Protein AF-A0A5Z3L6J4-F1 (afdb_monomer_lite)

Organism: Salmonella enterica (NCBI:txid28901)

Secondary structure (DSSP, 8-state):
-HHHHHHHHHHHHHHS-TTTHHHHHHHHHTT---SS--B-TTS-B-------SS-TT----HHHHHHHHHHHTSSS---TTS--HHHHHHHHHHHHHT-TTHHHHHHHHHTSTTGGGS----

Radius of gyration: 16.31 Å; chains: 1; bounding box: 40×29×44 Å

Structure (mmCIF, N/CA/C/O backbone):
data_AF-A0A5Z3L6J4-F1
#
_entry.id   AF-A0A5Z3L6J4-F1
#
loop_
_atom_site.group_PDB
_atom_site.id
_atom_site.type_symbol
_atom_site.label_atom_id
_atom_site.label_alt_id
_atom_site.label_comp_id
_atom_site.label_asym_id
_atom_site.label_entity_id
_atom_site.label_seq_id
_atom_site.pdbx_PDB_ins_code
_atom_site.Cartn_x
_atom_site.Cartn_y
_atom_site.Cartn_z
_atom_site.occupancy
_atom_site.B_iso_or_equiv
_atom_site.auth_seq_id
_atom_site.auth_comp_id
_atom_site.auth_asym_id
_atom_site.auth_atom_id
_atom_site.pdbx_PDB_model_num
ATOM 1 N N . PRO A 1 1 ? -2.079 12.567 25.030 1.00 71.00 1 PRO A N 1
ATOM 2 C CA . PRO A 1 1 ? -1.916 11.506 23.999 1.00 71.00 1 PRO A CA 1
ATOM 3 C C . PRO A 1 1 ? -3.257 10.939 23.496 1.00 71.00 1 PRO A C 1
ATOM 5 O O . PRO A 1 1 ? -3.470 10.880 22.289 1.00 71.00 1 PRO A O 1
ATOM 8 N N . GLU A 1 2 ? -4.185 10.590 24.396 1.00 87.19 2 GLU A N 1
ATOM 9 C CA . GLU A 1 2 ? -5.476 9.987 24.012 1.00 87.19 2 GLU A CA 1
ATOM 10 C C . GLU A 1 2 ? -6.428 10.947 23.291 1.00 87.19 2 GLU A C 1
ATOM 12 O O . GLU A 1 2 ? -6.965 10.585 22.251 1.00 87.19 2 GLU A O 1
ATOM 17 N N . LEU A 1 3 ? -6.582 12.193 23.760 1.00 93.12 3 LEU A N 1
ATOM 18 C CA . LEU A 1 3 ? -7.495 13.157 23.126 1.00 93.12 3 LEU A CA 1
ATOM 19 C C . LEU A 1 3 ? -7.152 13.413 21.649 1.00 93.12 3 LEU A C 1
ATOM 21 O O . LEU A 1 3 ? -8.041 13.435 20.805 1.00 93.12 3 LEU A O 1
ATOM 25 N N . ALA A 1 4 ? -5.864 13.553 21.323 1.00 94.00 4 ALA A N 1
ATOM 26 C CA . ALA A 1 4 ? -5.414 13.721 19.941 1.00 94.00 4 ALA A CA 1
ATOM 27 C C . ALA A 1 4 ? -5.779 12.505 19.071 1.00 94.00 4 ALA A C 1
ATOM 29 O O . ALA A 1 4 ? -6.226 12.671 17.940 1.00 94.00 4 ALA A O 1
ATOM 30 N N . THR A 1 5 ? -5.661 11.298 19.630 1.00 93.25 5 THR A N 1
ATOM 31 C CA . THR A 1 5 ? -6.016 10.043 18.952 1.00 93.25 5 THR A CA 1
ATOM 32 C C . THR A 1 5 ? -7.523 9.950 18.711 1.00 93.25 5 THR A C 1
ATOM 34 O O . THR A 1 5 ? -7.948 9.589 17.619 1.00 93.25 5 THR A O 1
ATOM 37 N N . VAL A 1 6 ? -8.344 10.330 19.696 1.00 94.81 6 VAL A N 1
ATOM 38 C CA . VAL A 1 6 ? -9.810 10.368 19.557 1.00 94.81 6 VAL A CA 1
ATOM 39 C C . VAL A 1 6 ? -10.233 11.398 18.510 1.00 94.81 6 VAL A C 1
ATOM 41 O O . VAL A 1 6 ? -11.078 11.109 17.668 1.00 94.81 6 VAL A O 1
ATOM 44 N N . ILE A 1 7 ? -9.618 12.584 18.511 1.00 96.00 7 ILE A N 1
ATOM 45 C CA . ILE A 1 7 ? -9.876 13.614 17.497 1.00 96.00 7 ILE A CA 1
ATOM 46 C C . ILE A 1 7 ? -9.505 13.100 16.103 1.00 96.00 7 ILE A C 1
ATOM 48 O O . ILE A 1 7 ? -10.267 13.306 15.161 1.00 96.00 7 ILE A O 1
ATOM 52 N N . GLN A 1 8 ? -8.358 12.429 15.965 1.00 95.69 8 GLN A N 1
ATOM 53 C CA . GLN A 1 8 ? -7.937 11.839 14.697 1.00 95.69 8 GLN A CA 1
ATOM 54 C C . GLN A 1 8 ? -8.941 10.784 14.221 1.00 95.69 8 GLN A C 1
ATOM 56 O O . GLN A 1 8 ? -9.388 10.860 13.082 1.00 95.69 8 GLN A O 1
ATOM 61 N N . PHE A 1 9 ? -9.362 9.871 15.102 1.00 96.00 9 PHE A N 1
ATOM 62 C CA . PHE A 1 9 ? -10.372 8.864 14.781 1.00 96.00 9 PHE A CA 1
ATOM 63 C C . PHE A 1 9 ? -11.666 9.496 14.267 1.00 96.00 9 PHE A C 1
ATOM 65 O O . PHE A 1 9 ? -12.169 9.102 13.220 1.00 96.00 9 PHE A O 1
ATOM 72 N N . LEU A 1 10 ? -12.200 10.487 14.990 1.00 97.06 10 LEU A N 1
ATOM 73 C CA . LEU A 1 10 ? -13.460 11.130 14.625 1.00 97.06 10 LEU A CA 1
ATOM 74 C C . LEU A 1 10 ? -13.361 11.818 13.263 1.00 97.06 10 LEU A C 1
ATOM 76 O O . LEU A 1 10 ? -14.256 11.638 12.442 1.00 97.06 10 LEU A O 1
ATOM 80 N N . LYS A 1 11 ? -12.271 12.552 12.998 1.00 96.88 11 LYS A N 1
ATOM 81 C CA . LYS A 1 11 ? -12.029 13.177 11.687 1.00 96.88 11 LYS A CA 1
ATOM 82 C C . LYS A 1 11 ? -12.051 12.138 10.570 1.00 96.88 11 LYS A C 1
ATOM 84 O O . LYS A 1 11 ? -12.864 12.246 9.657 1.00 96.88 11 LYS A O 1
ATOM 89 N N . THR A 1 12 ? -11.247 11.085 10.710 1.00 96.00 12 THR A N 1
ATOM 90 C CA . THR A 1 12 ? -11.178 10.007 9.721 1.00 96.00 12 THR A CA 1
ATOM 91 C C . THR A 1 12 ? -12.529 9.311 9.541 1.00 96.00 12 THR A C 1
ATOM 93 O O . THR A 1 12 ? -12.943 9.048 8.417 1.00 96.00 12 THR A O 1
ATOM 96 N N . TRP A 1 13 ? -13.267 9.050 10.621 1.00 96.88 13 TRP A N 1
ATOM 97 C CA . TRP A 1 13 ? -14.577 8.396 10.564 1.00 96.88 13 TRP A CA 1
ATOM 98 C C . TRP A 1 13 ? -15.639 9.237 9.848 1.00 96.88 13 TRP A C 1
ATOM 100 O O . TRP A 1 13 ? -16.445 8.688 9.092 1.00 96.88 13 TRP A O 1
ATOM 110 N N . PHE A 1 14 ? -15.639 10.559 10.054 1.00 96.25 14 PHE A N 1
ATOM 111 C CA . PHE A 1 14 ? -16.544 11.467 9.346 1.00 96.25 14 PHE A CA 1
ATOM 112 C C . PHE A 1 14 ? -16.231 11.540 7.849 1.00 96.25 14 PHE A C 1
ATOM 114 O O . PHE A 1 14 ? -17.169 11.553 7.051 1.00 96.25 14 PHE A O 1
ATOM 121 N N . GLU A 1 15 ? -14.947 11.546 7.486 1.00 95.88 15 GLU A N 1
ATOM 122 C CA . GLU A 1 15 ? -14.461 11.562 6.098 1.00 95.88 15 GLU A CA 1
ATOM 123 C C . GLU A 1 15 ? -14.643 10.210 5.386 1.00 95.88 15 GLU A C 1
ATOM 125 O O . GLU A 1 15 ? -14.738 10.159 4.162 1.00 95.88 15 GLU A O 1
ATOM 130 N N . THR A 1 16 ? -14.734 9.113 6.141 1.00 94.81 16 THR A N 1
ATOM 131 C CA . THR A 1 16 ? -14.910 7.762 5.598 1.00 94.81 16 THR A CA 1
ATOM 132 C C . THR A 1 16 ? -16.339 7.542 5.102 1.00 94.81 16 THR A C 1
ATOM 134 O O . THR A 1 16 ? -17.320 7.823 5.808 1.00 94.81 16 THR A O 1
ATOM 137 N N . GLU A 1 17 ? -16.458 6.960 3.905 1.00 93.38 17 GLU A N 1
ATOM 138 C CA . GLU A 1 17 ? -17.737 6.556 3.325 1.00 93.38 17 GLU A CA 1
ATOM 139 C C . GLU A 1 17 ? -18.528 5.657 4.280 1.00 93.38 17 GLU A C 1
ATOM 141 O O . GLU A 1 17 ? -17.975 4.800 4.972 1.00 93.38 17 GLU A O 1
ATOM 146 N N . HIS A 1 18 ? -19.854 5.813 4.302 1.00 93.81 18 HIS A N 1
ATOM 147 C CA . HIS A 1 18 ? -20.715 5.081 5.235 1.00 93.81 18 HIS A CA 1
ATOM 148 C C . HIS A 1 18 ? -20.484 3.560 5.196 1.00 93.81 18 HIS A C 1
ATOM 150 O O . HIS A 1 18 ? -20.464 2.913 6.243 1.00 93.81 18 HIS A O 1
ATOM 156 N N . ILE A 1 19 ? -20.269 3.004 4.000 1.00 92.69 19 ILE A N 1
ATOM 157 C CA . ILE A 1 19 ? -20.029 1.574 3.785 1.00 92.69 19 ILE A CA 1
ATOM 158 C C . ILE A 1 19 ? -18.716 1.076 4.419 1.00 92.69 19 ILE A C 1
ATOM 160 O O . ILE A 1 19 ? -18.619 -0.096 4.777 1.00 92.69 19 ILE A O 1
ATOM 164 N N . ASP A 1 20 ? -17.737 1.961 4.622 1.00 94.44 20 ASP A N 1
ATOM 165 C CA . ASP A 1 20 ? -16.404 1.639 5.142 1.00 94.44 20 ASP A CA 1
ATOM 166 C C . ASP A 1 20 ? -16.221 1.941 6.625 1.00 94.44 20 ASP A C 1
ATOM 168 O O . ASP A 1 20 ? -15.300 1.419 7.254 1.00 94.44 20 ASP A O 1
ATOM 172 N N . ARG A 1 21 ? -17.121 2.716 7.235 1.00 95.62 21 ARG A N 1
ATOM 173 C CA . ARG A 1 21 ? -17.028 3.078 8.658 1.00 95.62 21 ARG A CA 1
ATOM 174 C C . ARG A 1 21 ? -16.898 1.864 9.575 1.00 95.62 21 ARG A C 1
ATOM 176 O O . ARG A 1 21 ? -16.130 1.898 10.532 1.00 95.62 21 ARG A O 1
ATOM 183 N N . GLY A 1 22 ? -17.616 0.780 9.276 1.00 95.38 22 GLY A N 1
ATOM 184 C CA . GLY A 1 22 ? -17.522 -0.465 10.040 1.00 95.38 22 GLY A CA 1
ATOM 185 C C . GLY A 1 22 ? -16.150 -1.140 9.933 1.00 95.38 22 GLY A C 1
ATOM 186 O O . GLY A 1 22 ? -15.671 -1.704 10.916 1.00 95.38 22 GLY A O 1
ATOM 187 N N . LEU A 1 23 ? -15.500 -1.065 8.769 1.00 93.69 23 LEU A N 1
ATOM 188 C CA . LEU A 1 23 ? -14.142 -1.578 8.567 1.00 93.69 23 LEU A CA 1
ATOM 189 C C . LEU A 1 23 ? -13.112 -0.683 9.264 1.00 93.69 23 LEU A C 1
ATOM 191 O O . LEU A 1 23 ? -12.263 -1.198 9.986 1.00 93.69 23 LEU A O 1
ATOM 195 N N . LEU A 1 24 ? -13.254 0.642 9.153 1.00 94.81 24 LEU A N 1
ATOM 196 C CA . LEU A 1 24 ? -12.388 1.606 9.837 1.00 94.81 24 LEU A CA 1
ATOM 197 C C . LEU A 1 24 ? -12.372 1.374 11.352 1.00 94.81 24 LEU A C 1
ATOM 199 O O . LEU A 1 24 ? -11.306 1.299 11.960 1.00 94.81 24 LEU A O 1
ATOM 203 N N . VAL A 1 25 ? -13.553 1.217 11.962 1.00 95.69 25 VAL A N 1
ATOM 204 C CA . VAL A 1 25 ? -13.684 0.941 13.401 1.00 95.69 25 VAL A CA 1
ATOM 205 C C . VAL A 1 25 ? -12.952 -0.346 13.783 1.00 95.69 25 VAL A C 1
ATOM 207 O O . VAL A 1 25 ? -12.257 -0.367 14.797 1.00 95.69 25 VAL A O 1
ATOM 210 N N . LYS A 1 26 ? -13.073 -1.412 12.978 1.00 93.38 26 LYS A N 1
ATOM 211 C CA . LYS A 1 26 ? -12.386 -2.688 13.236 1.00 93.38 26 LYS A CA 1
ATOM 212 C C . LYS A 1 26 ? -10.866 -2.538 13.184 1.00 93.38 26 LYS A C 1
ATOM 214 O O . LYS A 1 26 ? -10.190 -3.072 14.058 1.00 93.38 26 LYS A O 1
ATOM 219 N N . GLU A 1 27 ? -10.335 -1.803 12.212 1.00 90.75 27 GLU A N 1
ATOM 220 C CA . GLU A 1 27 ? -8.893 -1.553 12.105 1.00 90.75 27 GLU A CA 1
ATOM 221 C C . GLU A 1 27 ? -8.373 -0.728 13.286 1.00 90.75 27 GLU A C 1
ATOM 223 O O . GLU A 1 27 ? -7.425 -1.128 13.968 1.00 90.75 27 GLU A O 1
ATOM 228 N N . TRP A 1 28 ? -9.064 0.356 13.636 1.00 92.81 28 TRP A N 1
ATOM 229 C CA . TRP A 1 28 ? -8.700 1.169 14.794 1.00 92.81 28 TRP A CA 1
ATOM 230 C C . TRP A 1 28 ? -8.800 0.393 16.115 1.00 92.81 28 TRP A C 1
ATOM 232 O O . TRP A 1 28 ? -7.946 0.568 16.989 1.00 92.81 28 TRP A O 1
ATOM 242 N N . ALA A 1 29 ? -9.767 -0.516 16.260 1.00 92.69 29 ALA A N 1
ATOM 243 C CA . ALA A 1 29 ? -9.870 -1.392 17.427 1.00 92.69 29 ALA A CA 1
ATOM 244 C C . ALA A 1 29 ? -8.679 -2.362 17.554 1.00 92.69 29 ALA A C 1
ATOM 246 O O . ALA A 1 29 ? -8.239 -2.634 18.668 1.00 92.69 29 ALA A O 1
ATOM 247 N N . LYS A 1 30 ? -8.104 -2.828 16.434 1.00 89.31 30 LYS A N 1
ATOM 248 C CA . LYS A 1 30 ? -6.872 -3.644 16.416 1.00 89.31 30 LYS A CA 1
ATOM 249 C C . LYS A 1 30 ? -5.596 -2.839 16.700 1.00 89.31 30 LYS A C 1
ATOM 251 O O . LYS A 1 30 ? -4.525 -3.422 16.836 1.00 89.31 30 LYS A O 1
ATOM 256 N N . GLY A 1 31 ? -5.690 -1.511 16.774 1.00 87.88 31 GLY A N 1
ATOM 257 C CA . GLY A 1 31 ? -4.539 -0.616 16.914 1.00 87.88 31 GLY A CA 1
ATOM 258 C C . GLY A 1 31 ? -4.017 -0.055 15.589 1.00 87.88 31 GLY A C 1
ATOM 259 O O . GLY A 1 31 ? -3.139 0.805 15.614 1.00 87.88 31 GLY A O 1
ATOM 260 N N . ASN A 1 32 ? -4.585 -0.462 14.451 1.00 86.25 32 ASN A N 1
ATOM 261 C CA . ASN A 1 32 ? -4.199 0.034 13.134 1.00 86.25 32 ASN A CA 1
ATOM 262 C C . ASN A 1 32 ? -4.809 1.427 12.924 1.00 86.25 32 ASN A C 1
ATOM 264 O O . ASN A 1 32 ? -6.018 1.585 12.763 1.00 86.25 32 ASN A O 1
ATOM 268 N N . ARG A 1 33 ? -3.975 2.468 12.970 1.00 89.69 33 ARG A N 1
ATOM 269 C CA . ARG A 1 33 ? -4.386 3.880 12.847 1.00 89.69 33 ARG A CA 1
ATOM 270 C C . ARG A 1 33 ? -4.489 4.310 11.379 1.00 89.69 33 ARG A C 1
ATOM 272 O O . ARG A 1 33 ? -3.916 5.322 10.988 1.00 89.69 33 ARG A O 1
ATOM 279 N N . VAL A 1 34 ? -5.191 3.514 10.571 1.00 88.50 34 VAL A N 1
ATOM 280 C CA . VAL A 1 34 ? -5.355 3.765 9.131 1.00 88.50 34 VAL A CA 1
ATOM 281 C C . VAL A 1 34 ? -6.147 5.050 8.883 1.00 88.50 34 VAL A C 1
ATOM 283 O O . VAL A 1 34 ? -7.100 5.353 9.608 1.00 88.50 34 VAL A O 1
ATOM 286 N N . SER A 1 35 ? -5.752 5.800 7.856 1.00 89.38 35 SER A N 1
ATOM 287 C CA . SER A 1 35 ? -6.399 7.049 7.434 1.00 89.38 35 SER A CA 1
ATOM 288 C C . SER A 1 35 ? -7.537 6.834 6.434 1.00 89.38 35 SER A C 1
ATOM 290 O O . SER A 1 35 ? -8.374 7.716 6.275 1.00 89.38 35 SER A O 1
ATOM 292 N N . ALA A 1 36 ? -7.584 5.680 5.769 1.00 89.44 36 ALA A N 1
ATOM 293 C CA . ALA A 1 36 ? -8.635 5.304 4.832 1.00 89.44 36 ALA A CA 1
ATOM 294 C C . ALA A 1 36 ? -8.697 3.779 4.675 1.00 89.44 36 ALA A C 1
ATOM 296 O O . ALA A 1 36 ? -7.710 3.079 4.909 1.00 89.44 36 ALA A O 1
ATOM 297 N N . ILE A 1 37 ? -9.852 3.271 4.242 1.00 92.50 37 ILE A N 1
ATOM 298 C CA . ILE A 1 37 ? -9.986 1.887 3.777 1.00 92.50 37 ILE A CA 1
ATOM 299 C C . ILE A 1 37 ? -9.585 1.835 2.306 1.00 92.50 37 ILE A C 1
ATOM 301 O O . ILE A 1 37 ? -10.102 2.593 1.488 1.00 92.50 37 ILE A O 1
ATOM 305 N N . GLN A 1 38 ? -8.652 0.947 1.969 1.00 91.38 38 GLN A N 1
ATOM 306 C CA . GLN A 1 38 ? -8.232 0.759 0.585 1.00 91.38 38 GLN A CA 1
ATOM 307 C C . GLN A 1 38 ? -9.259 -0.115 -0.136 1.00 91.38 38 GLN A C 1
ATOM 309 O O . GLN A 1 38 ? -9.649 -1.172 0.364 1.00 91.38 38 GLN A O 1
ATOM 314 N N . ARG A 1 39 ? -9.682 0.305 -1.329 1.00 93.06 39 ARG A N 1
ATOM 315 C CA . ARG A 1 39 ? -10.575 -0.471 -2.194 1.00 93.06 39 ARG A CA 1
ATOM 316 C C . ARG A 1 39 ? -9.929 -0.746 -3.544 1.00 93.06 39 ARG A C 1
ATOM 318 O O . ARG A 1 39 ? -9.112 0.036 -4.024 1.00 93.06 39 ARG A O 1
ATOM 325 N N . THR A 1 40 ? -10.301 -1.868 -4.147 1.00 93.44 40 THR A N 1
ATOM 326 C CA . THR A 1 40 ? -9.986 -2.178 -5.544 1.00 93.44 40 THR A CA 1
ATOM 327 C C . THR A 1 40 ? -10.790 -1.265 -6.478 1.00 93.44 40 THR A C 1
ATOM 329 O O . THR A 1 40 ? -11.760 -0.632 -6.059 1.00 93.44 40 THR A O 1
ATOM 332 N N . GLU A 1 41 ? -10.453 -1.239 -7.770 1.00 90.44 41 GLU A N 1
ATOM 333 C CA . GLU A 1 41 ? -11.223 -0.478 -8.774 1.00 90.44 41 GLU A CA 1
ATOM 334 C C . GLU A 1 41 ? -12.691 -0.929 -8.875 1.00 90.44 41 GLU A C 1
ATOM 336 O O . GLU A 1 41 ? -13.573 -0.124 -9.158 1.00 90.44 41 GLU A O 1
ATOM 341 N N . SER A 1 42 ? -12.972 -2.206 -8.592 1.00 91.88 42 SER A N 1
ATOM 342 C CA . SER A 1 42 ? -14.3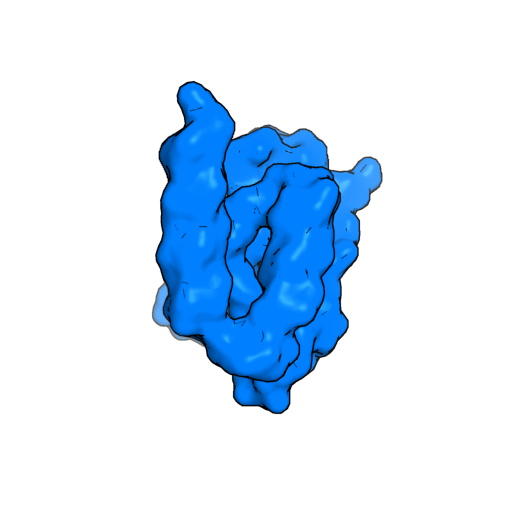34 -2.754 -8.529 1.00 91.88 42 SER A CA 1
ATOM 343 C C . SER A 1 42 ? -15.071 -2.424 -7.227 1.00 91.88 42 SER A C 1
ATOM 345 O O . SER A 1 42 ? -16.220 -2.826 -7.048 1.00 91.88 42 SER A O 1
ATOM 347 N N . GLY A 1 43 ? -14.421 -1.716 -6.301 1.00 91.25 43 GLY A N 1
ATOM 348 C CA . GLY A 1 43 ? -14.972 -1.355 -5.005 1.00 91.25 43 GLY A CA 1
ATOM 349 C C . GLY A 1 43 ? -14.912 -2.472 -3.964 1.00 91.25 43 GLY A C 1
ATOM 350 O O . GLY A 1 43 ? -15.511 -2.317 -2.906 1.00 91.25 43 GLY A O 1
ATOM 351 N N . ALA A 1 44 ? -14.214 -3.586 -4.199 1.00 93.38 44 ALA A N 1
ATOM 352 C CA . ALA A 1 44 ? -13.982 -4.579 -3.149 1.00 93.38 44 ALA A CA 1
ATOM 353 C C . ALA A 1 44 ? -12.984 -4.039 -2.112 1.00 93.38 44 ALA A C 1
ATOM 355 O O . ALA A 1 44 ? -12.129 -3.223 -2.445 1.00 93.38 44 ALA A O 1
ATOM 356 N N . ASN A 1 45 ? -13.056 -4.502 -0.861 1.00 92.62 45 ASN A N 1
ATOM 357 C CA . ASN A 1 45 ? -12.020 -4.187 0.126 1.00 92.62 45 ASN A CA 1
ATOM 358 C C . ASN A 1 45 ? -10.672 -4.743 -0.364 1.00 92.62 45 ASN A C 1
ATOM 360 O O . ASN A 1 45 ? -10.564 -5.939 -0.641 1.00 92.62 45 ASN A O 1
ATOM 364 N N . ALA A 1 46 ? -9.658 -3.887 -0.474 1.00 94.25 46 ALA A N 1
ATOM 365 C CA . ALA A 1 46 ? -8.310 -4.300 -0.849 1.00 94.25 46 ALA A CA 1
ATOM 366 C C . ALA A 1 46 ? -7.545 -4.906 0.337 1.00 94.25 46 ALA A C 1
ATOM 368 O O . ALA A 1 46 ? -6.516 -5.539 0.118 1.00 94.25 46 ALA A O 1
ATOM 369 N N . GLY A 1 47 ? -8.054 -4.750 1.563 1.00 91.69 47 GLY A N 1
ATOM 370 C CA . GLY A 1 47 ? -7.386 -5.198 2.779 1.00 91.69 47 GLY A CA 1
ATOM 371 C C . GLY A 1 47 ? -6.356 -4.187 3.280 1.00 91.69 47 GLY A C 1
ATOM 372 O O . GLY A 1 47 ? -6.398 -3.006 2.926 1.00 91.69 47 GLY A O 1
ATOM 373 N N . GLY A 1 48 ? -5.417 -4.659 4.092 1.00 85.31 48 GLY A N 1
ATOM 374 C CA . GLY A 1 48 ? -4.310 -3.872 4.631 1.00 85.31 48 GLY A CA 1
ATOM 375 C C . GLY A 1 48 ? -4.225 -3.920 6.156 1.00 85.31 48 GLY A C 1
ATOM 376 O O . GLY A 1 48 ? -4.946 -4.653 6.825 1.00 85.31 48 GLY A O 1
ATOM 377 N N . GLY A 1 49 ? -3.292 -3.149 6.721 1.00 78.75 49 GLY A N 1
ATOM 378 C CA . GLY A 1 49 ? -3.045 -3.140 8.171 1.00 78.75 49 GLY A CA 1
ATOM 379 C C . GLY A 1 49 ? -2.222 -4.328 8.685 1.00 78.75 49 GLY A C 1
ATOM 380 O O . GLY A 1 49 ? -2.003 -4.453 9.892 1.00 78.75 49 GLY A O 1
ATOM 381 N N . ASN A 1 50 ? -1.731 -5.181 7.784 1.00 78.50 50 ASN A N 1
ATOM 382 C CA . ASN A 1 50 ? -0.741 -6.199 8.107 1.00 78.50 50 ASN A CA 1
ATOM 383 C C . ASN A 1 50 ? 0.632 -5.574 8.350 1.00 78.50 50 ASN A C 1
ATOM 385 O O . ASN A 1 50 ? 1.029 -4.628 7.671 1.00 78.50 50 ASN A O 1
ATOM 389 N N . LYS A 1 51 ? 1.376 -6.146 9.297 1.00 78.06 51 LYS A N 1
ATOM 390 C CA . LYS A 1 51 ? 2.782 -5.804 9.516 1.00 78.06 51 LYS A CA 1
ATOM 391 C C . LYS A 1 51 ? 3.670 -6.616 8.577 1.00 78.06 51 LYS A C 1
ATOM 393 O O . LYS A 1 51 ? 3.373 -7.774 8.293 1.00 78.06 51 LYS A O 1
ATOM 398 N N . THR A 1 52 ? 4.774 -6.015 8.154 1.00 80.31 52 THR A N 1
ATOM 399 C CA . THR A 1 52 ? 5.859 -6.685 7.431 1.00 80.31 52 THR A CA 1
ATOM 400 C C . THR A 1 52 ? 7.099 -6.794 8.309 1.00 80.31 52 THR A C 1
ATOM 402 O O . THR A 1 52 ? 7.347 -5.935 9.154 1.00 80.31 52 THR A O 1
ATOM 405 N N . ASP A 1 53 ? 7.874 -7.853 8.103 1.00 85.06 53 ASP A N 1
ATOM 406 C CA . ASP A 1 53 ? 9.196 -8.072 8.697 1.00 85.06 53 ASP A CA 1
ATOM 407 C C . ASP A 1 53 ? 10.322 -7.368 7.914 1.00 85.06 53 ASP A C 1
ATOM 409 O O . ASP A 1 53 ? 11.455 -7.309 8.384 1.00 85.06 53 ASP A O 1
ATOM 413 N N . ARG A 1 54 ? 10.021 -6.810 6.733 1.00 81.69 54 ARG A N 1
ATOM 414 C CA . ARG A 1 54 ? 11.012 -6.187 5.839 1.00 81.69 54 ARG A CA 1
ATOM 415 C C . ARG A 1 54 ? 11.462 -4.810 6.317 1.00 81.69 54 ARG A C 1
ATOM 417 O O . ARG A 1 54 ? 12.650 -4.512 6.331 1.00 81.69 54 ARG A O 1
ATOM 424 N N . ASN A 1 55 ? 10.509 -3.947 6.663 1.00 79.94 55 ASN A N 1
ATOM 425 C CA . ASN A 1 55 ? 10.774 -2.609 7.183 1.00 79.94 55 ASN A CA 1
ATOM 426 C C . ASN A 1 55 ? 9.596 -2.177 8.077 1.00 79.94 55 ASN A C 1
ATOM 428 O O . ASN A 1 55 ? 8.466 -2.135 7.585 1.00 79.94 55 ASN A O 1
ATOM 432 N N . PRO A 1 56 ? 9.833 -1.851 9.362 1.00 78.56 56 PRO A N 1
ATOM 433 C CA . PRO A 1 56 ? 8.770 -1.514 10.310 1.00 78.56 56 PRO A CA 1
ATOM 434 C C . PRO A 1 56 ? 7.977 -0.254 9.933 1.00 78.56 56 PRO A C 1
ATOM 436 O O . PRO A 1 56 ? 6.820 -0.137 10.330 1.00 78.56 56 PRO A O 1
ATOM 439 N N . ASP A 1 57 ? 8.570 0.649 9.151 1.00 80.44 57 ASP A N 1
ATOM 440 C CA . ASP A 1 57 ? 7.944 1.899 8.709 1.00 80.44 57 ASP A CA 1
ATOM 441 C C . ASP A 1 57 ? 7.273 1.771 7.329 1.00 80.44 57 ASP A C 1
ATOM 443 O O . ASP A 1 57 ? 6.752 2.746 6.784 1.00 80.44 57 ASP A O 1
ATOM 447 N N . TYR A 1 58 ? 7.302 0.584 6.720 1.00 80.94 58 TYR A N 1
ATOM 448 C CA . TYR A 1 58 ? 6.752 0.373 5.387 1.00 80.94 58 TYR A CA 1
ATOM 449 C C . TYR A 1 58 ? 5.251 0.096 5.445 1.00 80.94 58 TYR A C 1
ATOM 451 O O . TYR A 1 58 ? 4.804 -0.981 5.841 1.00 80.94 58 TYR A O 1
ATOM 459 N N . GLU A 1 59 ? 4.470 1.081 5.014 1.00 82.31 59 GLU A N 1
ATOM 460 C CA . GLU A 1 59 ? 3.023 0.959 4.889 1.00 82.31 59 GLU A CA 1
ATOM 461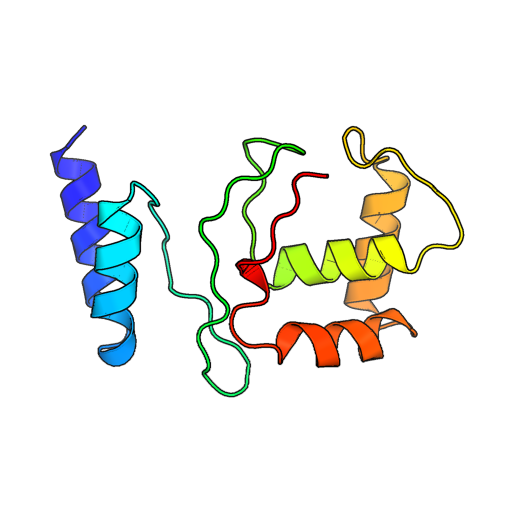 C C . GLU A 1 59 ? 2.633 0.216 3.607 1.00 82.31 59 GLU A C 1
ATOM 463 O O . GLU A 1 59 ? 3.148 0.489 2.524 1.00 82.31 59 GLU A O 1
ATOM 468 N N . HIS A 1 60 ? 1.676 -0.703 3.723 1.00 84.94 60 HIS A N 1
ATOM 469 C CA . HIS A 1 60 ? 1.168 -1.471 2.594 1.00 84.94 60 HIS A CA 1
ATOM 470 C C . HIS A 1 60 ? -0.048 -0.815 1.961 1.00 84.94 60 HIS A C 1
ATOM 472 O O . HIS A 1 60 ? -1.172 -0.926 2.445 1.00 84.94 60 HIS A O 1
ATOM 478 N N . THR A 1 61 ? 0.198 -0.185 0.825 1.00 89.94 61 THR A N 1
ATOM 479 C CA . THR A 1 61 ? -0.801 0.420 -0.048 1.00 89.94 61 THR A CA 1
ATOM 480 C C . THR A 1 61 ? -0.755 -0.218 -1.432 1.00 89.94 61 THR A C 1
ATOM 482 O O . THR A 1 61 ? 0.226 -0.879 -1.797 1.00 89.94 61 THR A O 1
ATOM 485 N N . LEU A 1 62 ? -1.780 0.023 -2.248 1.00 93.19 62 LEU A N 1
ATOM 486 C CA . LEU A 1 62 ? -1.741 -0.391 -3.651 1.00 93.19 62 LEU A CA 1
ATOM 487 C C . LEU A 1 62 ? -0.551 0.237 -4.413 1.00 93.19 62 LEU A C 1
ATOM 489 O O . LEU A 1 62 ? 0.028 -0.396 -5.290 1.00 93.19 62 LEU A O 1
ATOM 493 N N . ASP A 1 63 ? -0.118 1.445 -4.050 1.00 93.25 63 ASP A N 1
ATOM 494 C CA . ASP A 1 63 ? 1.037 2.094 -4.687 1.00 93.25 63 ASP A CA 1
ATOM 495 C C . ASP A 1 63 ? 2.354 1.406 -4.321 1.00 93.25 63 ASP A C 1
ATOM 497 O O . ASP A 1 63 ? 3.228 1.222 -5.167 1.00 93.25 63 ASP A O 1
ATOM 501 N N . THR A 1 64 ? 2.501 0.979 -3.065 1.00 91.81 64 THR A N 1
ATOM 502 C CA . THR A 1 64 ? 3.667 0.185 -2.660 1.00 91.81 64 THR A CA 1
ATOM 503 C C . THR A 1 64 ? 3.666 -1.207 -3.288 1.00 91.81 64 THR A C 1
ATOM 505 O O . THR A 1 64 ? 4.726 -1.676 -3.700 1.00 91.81 64 THR A O 1
ATOM 508 N N . LEU A 1 65 ? 2.484 -1.814 -3.459 1.00 94.25 65 LEU A N 1
ATOM 509 C CA . LEU A 1 65 ? 2.312 -3.079 -4.170 1.00 94.25 65 LEU A CA 1
ATOM 510 C C . LEU A 1 65 ? 2.799 -2.967 -5.621 1.00 94.25 65 LEU A C 1
ATOM 512 O O . LEU A 1 65 ? 3.519 -3.845 -6.083 1.00 94.25 65 LEU A O 1
ATOM 516 N N . ASP A 1 66 ? 2.484 -1.880 -6.328 1.00 97.12 66 ASP A N 1
ATOM 517 C CA . ASP A 1 66 ? 2.978 -1.681 -7.696 1.00 97.12 66 ASP A CA 1
ATOM 518 C C . ASP A 1 66 ? 4.508 -1.673 -7.764 1.00 97.12 66 ASP A C 1
ATOM 520 O O . ASP A 1 66 ? 5.100 -2.250 -8.678 1.00 97.12 66 ASP A O 1
ATOM 524 N N . VAL A 1 67 ? 5.169 -1.052 -6.784 1.00 95.31 67 VAL A N 1
ATOM 525 C CA . VAL A 1 67 ? 6.634 -1.054 -6.731 1.00 95.31 67 VAL A CA 1
ATOM 526 C C . VAL A 1 67 ? 7.168 -2.464 -6.480 1.00 95.31 67 VAL A C 1
ATOM 528 O O . VAL A 1 67 ? 8.141 -2.856 -7.118 1.00 95.31 67 VAL A O 1
ATOM 531 N N . GLU A 1 68 ? 6.537 -3.245 -5.604 1.00 93.12 68 GLU A N 1
ATOM 532 C CA . GLU A 1 68 ? 6.915 -4.641 -5.351 1.00 93.12 68 GLU A CA 1
ATOM 533 C C . GLU A 1 68 ? 6.749 -5.523 -6.590 1.00 93.12 68 GLU A C 1
ATOM 535 O O . GLU A 1 68 ? 7.670 -6.263 -6.936 1.00 93.12 68 GLU A O 1
ATOM 540 N N . ILE A 1 69 ? 5.625 -5.392 -7.300 1.00 96.00 69 ILE A N 1
ATOM 541 C CA . ILE A 1 69 ? 5.385 -6.097 -8.564 1.00 96.00 69 ILE A CA 1
ATOM 542 C C . ILE A 1 69 ? 6.468 -5.714 -9.571 1.00 96.00 69 ILE A C 1
ATOM 544 O O . ILE A 1 69 ? 7.083 -6.589 -10.170 1.00 96.00 69 ILE A O 1
ATOM 548 N N . ALA A 1 70 ? 6.759 -4.420 -9.730 1.00 97.50 70 ALA A N 1
ATOM 549 C CA . ALA A 1 70 ? 7.792 -3.957 -10.651 1.00 97.50 70 ALA A CA 1
ATOM 550 C C . ALA A 1 70 ? 9.185 -4.495 -10.287 1.00 97.50 70 ALA A C 1
ATOM 552 O O . ALA A 1 70 ? 9.916 -4.924 -11.179 1.00 97.50 70 ALA A O 1
ATOM 553 N N . MET A 1 71 ? 9.546 -4.529 -9.001 1.00 94.94 71 MET A N 1
ATOM 554 C CA . MET A 1 71 ? 10.802 -5.137 -8.546 1.00 94.94 71 MET A CA 1
ATOM 555 C C . MET A 1 71 ? 10.862 -6.631 -8.889 1.00 94.94 71 MET A C 1
ATOM 557 O O . MET A 1 71 ? 11.886 -7.087 -9.388 1.00 94.94 71 MET A O 1
ATOM 561 N N . ALA A 1 72 ? 9.761 -7.368 -8.714 1.00 94.12 72 ALA A N 1
ATOM 562 C CA . ALA A 1 72 ? 9.679 -8.793 -9.042 1.00 94.12 72 ALA A CA 1
ATOM 563 C C . ALA A 1 72 ? 9.815 -9.099 -10.549 1.00 94.12 72 ALA A C 1
ATOM 565 O O . ALA A 1 72 ? 10.086 -10.237 -10.919 1.00 94.12 72 ALA A O 1
ATOM 566 N N . THR A 1 73 ? 9.648 -8.103 -11.428 1.00 95.56 73 THR A N 1
ATOM 567 C CA . THR A 1 73 ? 9.860 -8.268 -12.881 1.00 95.56 73 THR A CA 1
ATOM 568 C C . THR A 1 73 ? 11.307 -8.072 -13.331 1.00 95.56 73 THR A C 1
ATOM 570 O O . THR A 1 73 ? 11.613 -8.265 -14.510 1.00 95.56 73 THR A O 1
ATOM 573 N N . LEU A 1 74 ? 12.206 -7.652 -12.437 1.00 94.62 74 LEU A N 1
ATOM 574 C CA . LEU A 1 74 ? 13.601 -7.417 -12.795 1.00 94.62 74 LEU A CA 1
ATOM 575 C C . LEU A 1 74 ? 14.342 -8.746 -13.010 1.00 94.62 74 LEU A C 1
ATOM 577 O O . LEU A 1 74 ? 14.112 -9.701 -12.276 1.00 94.62 74 LEU A O 1
ATOM 581 N N . PRO A 1 75 ? 15.283 -8.816 -13.968 1.00 92.44 75 PRO A N 1
ATOM 582 C CA . PRO A 1 75 ? 16.008 -10.047 -14.293 1.00 92.44 75 PRO A CA 1
ATOM 583 C C . PRO A 1 75 ? 17.145 -10.354 -13.300 1.00 92.44 75 PRO A C 1
ATOM 585 O O . PRO A 1 75 ? 18.138 -10.976 -13.671 1.00 92.44 75 PRO A O 1
ATOM 588 N N . MET A 1 76 ? 17.054 -9.854 -12.068 1.00 89.50 76 MET A N 1
ATOM 589 C CA . MET A 1 76 ? 18.088 -9.997 -11.048 1.00 89.50 76 MET A CA 1
ATOM 590 C C . MET A 1 76 ? 17.471 -10.262 -9.681 1.00 89.50 76 MET A C 1
ATOM 592 O O . MET A 1 76 ? 16.430 -9.695 -9.349 1.00 89.50 76 MET A O 1
ATOM 596 N N . ASP A 1 77 ? 18.178 -11.043 -8.871 1.00 89.88 77 ASP A N 1
ATOM 597 C CA . ASP A 1 77 ? 17.838 -11.236 -7.467 1.00 89.88 77 ASP A CA 1
ATOM 598 C C . ASP A 1 77 ? 18.313 -10.054 -6.616 1.00 89.88 77 ASP A C 1
ATOM 600 O O . ASP A 1 77 ? 19.283 -9.355 -6.935 1.00 89.88 77 ASP A O 1
ATOM 604 N N . PHE A 1 78 ? 17.628 -9.834 -5.500 1.00 89.56 78 PHE A N 1
ATOM 605 C CA . PHE A 1 78 ? 17.993 -8.838 -4.501 1.00 89.56 78 PHE A CA 1
ATOM 606 C C . PHE A 1 78 ? 17.571 -9.304 -3.108 1.00 89.56 78 PHE A C 1
ATOM 608 O O . PHE A 1 78 ? 16.627 -10.077 -2.946 1.00 89.56 78 PHE A O 1
ATOM 615 N N . ASN A 1 79 ? 18.272 -8.811 -2.088 1.00 89.12 79 ASN A N 1
ATOM 616 C CA . ASN A 1 79 ? 17.892 -9.047 -0.704 1.00 89.12 79 ASN A CA 1
ATOM 617 C C . ASN A 1 79 ? 16.618 -8.249 -0.385 1.00 89.12 79 ASN A C 1
ATOM 619 O O . ASN A 1 79 ? 16.625 -7.019 -0.415 1.00 89.12 79 ASN A O 1
ATOM 623 N N . ILE A 1 80 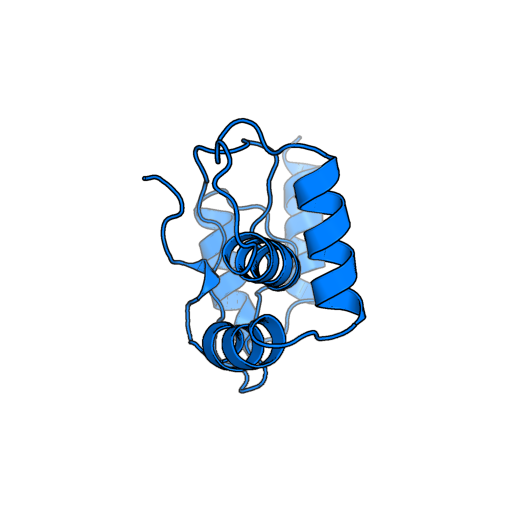? 15.528 -8.941 -0.059 1.00 85.81 80 ILE A N 1
ATOM 624 C CA . ILE A 1 80 ? 14.242 -8.311 0.276 1.00 85.81 80 ILE A CA 1
ATOM 625 C C . ILE A 1 80 ? 14.273 -7.529 1.600 1.00 85.81 80 ILE A C 1
ATOM 627 O O . ILE A 1 80 ? 13.409 -6.680 1.814 1.00 85.81 80 ILE A O 1
ATOM 631 N N . TYR A 1 81 ? 15.272 -7.777 2.453 1.00 87.31 81 TYR A N 1
ATOM 632 C CA . TYR A 1 81 ? 15.514 -7.027 3.690 1.00 87.31 81 TYR A CA 1
ATOM 633 C C . TYR A 1 81 ? 16.418 -5.804 3.477 1.00 87.31 81 TYR A C 1
ATOM 635 O O . TYR A 1 81 ? 16.406 -4.874 4.277 1.00 87.31 81 TYR A O 1
ATOM 643 N N . GLU A 1 82 ? 17.178 -5.769 2.381 1.00 87.94 82 GLU A N 1
ATOM 644 C CA . GLU A 1 82 ? 18.133 -4.702 2.068 1.00 87.94 82 GLU A CA 1
ATOM 645 C C . GLU A 1 82 ? 17.994 -4.294 0.601 1.00 87.94 82 GLU A C 1
ATOM 647 O O . GLU A 1 82 ? 18.813 -4.634 -0.254 1.00 87.94 82 GLU A O 1
ATOM 652 N N . LEU A 1 83 ? 16.917 -3.566 0.298 1.00 85.81 83 LEU A N 1
ATOM 653 C CA . LEU A 1 83 ? 16.598 -3.173 -1.072 1.00 85.81 83 LEU A CA 1
ATOM 654 C C . LEU A 1 83 ? 17.638 -2.183 -1.628 1.00 85.81 83 LEU A C 1
ATOM 656 O O . LEU A 1 83 ? 17.737 -1.053 -1.133 1.00 85.81 83 LEU 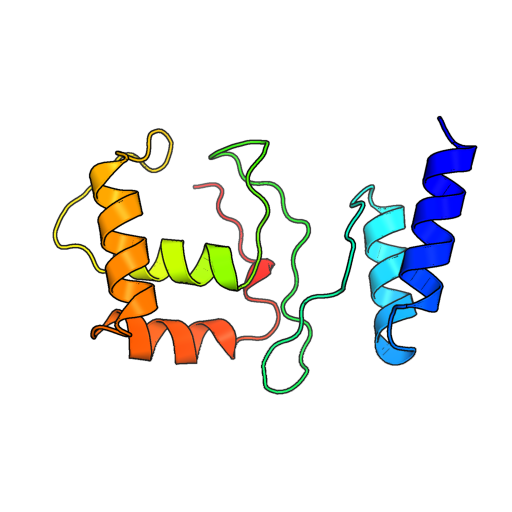A O 1
ATOM 660 N N . PRO A 1 84 ? 18.369 -2.532 -2.706 1.00 90.56 84 PRO A N 1
ATOM 661 C CA . PRO A 1 84 ? 19.295 -1.599 -3.330 1.00 90.56 84 PRO A CA 1
ATOM 662 C C . PRO A 1 84 ? 18.547 -0.393 -3.909 1.00 90.56 84 PRO A C 1
ATOM 664 O O . PRO A 1 84 ? 17.560 -0.537 -4.636 1.00 90.56 84 PRO A O 1
ATOM 667 N N . GLY A 1 85 ? 19.051 0.821 -3.670 1.00 91.69 85 GLY A N 1
ATOM 668 C CA . GLY A 1 85 ? 18.415 2.045 -4.179 1.00 91.69 85 GLY A CA 1
ATOM 669 C C . GLY A 1 85 ? 18.274 2.079 -5.710 1.00 91.69 85 GLY A C 1
ATOM 670 O O . GLY A 1 85 ? 17.323 2.658 -6.236 1.00 91.69 85 GLY A O 1
ATOM 671 N N . SER A 1 86 ? 19.180 1.415 -6.436 1.00 92.62 86 SER A N 1
ATOM 672 C CA . SER A 1 86 ? 19.114 1.251 -7.894 1.00 92.62 86 SER A CA 1
ATOM 673 C C . SER A 1 8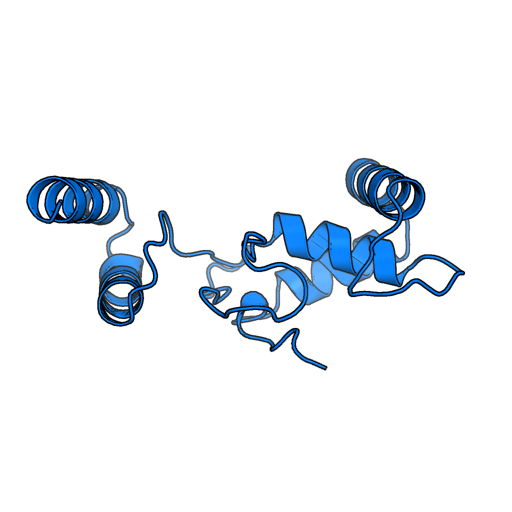6 ? 17.917 0.404 -8.342 1.00 92.62 86 SER A C 1
ATOM 675 O O . SER A 1 86 ? 17.220 0.802 -9.277 1.00 92.62 86 SER A O 1
ATOM 677 N N . VAL A 1 87 ? 17.653 -0.710 -7.651 1.00 94.19 87 VAL A N 1
ATOM 678 C CA . VAL A 1 87 ? 16.507 -1.607 -7.881 1.00 94.19 87 VAL A CA 1
ATOM 679 C C . VAL A 1 87 ? 15.205 -0.846 -7.661 1.00 94.19 87 VAL A C 1
ATOM 681 O O . VAL A 1 87 ? 14.355 -0.791 -8.549 1.00 94.19 87 VAL A O 1
ATOM 684 N N . TYR A 1 88 ? 15.092 -0.157 -6.525 1.00 93.56 88 TYR A N 1
ATOM 685 C CA . TYR A 1 88 ? 13.902 0.621 -6.191 1.00 93.56 88 TYR A CA 1
ATOM 686 C C . TYR A 1 88 ? 13.653 1.773 -7.183 1.00 93.56 88 TYR A C 1
ATOM 688 O O . TYR A 1 88 ? 12.518 2.004 -7.609 1.00 93.56 88 TYR A O 1
ATOM 696 N N . ARG A 1 89 ? 14.710 2.475 -7.624 1.00 96.31 89 ARG A N 1
ATOM 697 C CA . ARG A 1 89 ? 14.597 3.519 -8.658 1.00 96.31 89 ARG A CA 1
ATOM 698 C C . ARG A 1 89 ? 14.126 2.942 -9.992 1.00 96.31 89 ARG A C 1
ATOM 700 O O . ARG A 1 89 ? 13.236 3.522 -10.611 1.00 96.31 89 ARG A O 1
ATOM 707 N N . ARG A 1 90 ? 14.678 1.801 -10.418 1.00 96.81 90 ARG A N 1
ATOM 708 C CA . ARG A 1 90 ? 14.265 1.145 -11.664 1.00 96.81 90 ARG A CA 1
ATOM 709 C C . ARG A 1 90 ? 12.811 0.679 -11.597 1.00 96.81 90 ARG A C 1
ATOM 711 O O . ARG A 1 90 ? 12.071 0.898 -12.551 1.00 96.81 90 ARG A O 1
ATOM 718 N N . ALA A 1 91 ? 12.380 0.121 -10.469 1.00 96.94 91 ALA A N 1
ATOM 719 C CA . ALA A 1 91 ? 10.990 -0.269 -10.260 1.00 96.94 91 ALA A CA 1
ATOM 720 C C . ALA A 1 91 ? 10.034 0.927 -10.386 1.00 96.94 91 ALA A C 1
ATOM 722 O O . ALA A 1 91 ? 9.045 0.850 -11.109 1.00 96.94 91 ALA A O 1
ATOM 723 N N . LYS A 1 92 ? 10.366 2.082 -9.794 1.00 97.19 92 LYS A N 1
ATOM 724 C CA . LYS A 1 92 ? 9.573 3.314 -9.967 1.00 97.19 92 LYS A CA 1
ATOM 725 C C . LYS A 1 92 ? 9.471 3.772 -11.423 1.00 97.19 92 LYS A C 1
ATOM 727 O O . LYS A 1 92 ? 8.427 4.275 -11.833 1.00 97.19 92 LYS A O 1
ATOM 732 N N . GLU A 1 93 ? 10.531 3.610 -12.212 1.00 98.00 93 GLU A N 1
ATOM 733 C CA . GLU A 1 93 ? 10.483 3.910 -13.647 1.00 98.00 93 GLU A CA 1
ATOM 734 C C . GLU A 1 93 ? 9.562 2.954 -14.407 1.00 98.00 93 GLU A C 1
ATOM 736 O O . GLU A 1 93 ? 8.782 3.420 -15.237 1.00 98.00 93 GLU A O 1
ATOM 741 N N . ILE A 1 94 ? 9.619 1.655 -14.096 1.00 98.31 94 ILE A N 1
ATOM 742 C CA . ILE A 1 94 ? 8.736 0.626 -14.664 1.00 98.31 94 ILE A CA 1
ATOM 743 C C . ILE A 1 94 ? 7.271 0.957 -14.364 1.00 98.31 94 ILE A C 1
ATOM 745 O O . ILE A 1 94 ? 6.461 0.986 -15.292 1.00 98.31 94 ILE A O 1
ATOM 749 N N . VAL A 1 95 ? 6.950 1.297 -13.108 1.00 98.38 95 VAL A N 1
ATOM 750 C CA . VAL A 1 95 ? 5.601 1.724 -12.694 1.00 98.38 95 VAL A CA 1
ATOM 751 C C . VAL A 1 95 ? 5.157 2.947 -13.496 1.00 98.38 95 VAL A C 1
ATOM 753 O O . VAL A 1 95 ? 4.095 2.941 -14.118 1.00 98.38 95 VAL A O 1
ATOM 756 N N . LYS A 1 96 ? 6.003 3.985 -13.554 1.00 98.12 96 LYS A N 1
ATOM 757 C CA . LYS A 1 96 ? 5.701 5.236 -14.265 1.00 98.12 96 LYS A CA 1
ATOM 758 C C . LYS A 1 96 ? 5.453 5.016 -15.759 1.00 98.12 96 LYS A C 1
ATOM 760 O O . LYS A 1 96 ? 4.563 5.643 -16.330 1.00 98.12 96 LYS A O 1
ATOM 765 N N . LYS A 1 97 ? 6.255 4.167 -16.401 1.00 98.25 97 LYS A N 1
ATOM 766 C CA . LYS A 1 97 ? 6.170 3.874 -17.839 1.00 98.25 97 LYS A CA 1
ATOM 767 C C . LYS A 1 97 ? 5.162 2.771 -18.171 1.00 98.25 97 LYS A C 1
ATOM 769 O O . LYS A 1 97 ? 4.897 2.561 -19.351 1.00 98.25 97 LYS A O 1
ATOM 774 N N . LYS A 1 98 ? 4.597 2.095 -17.163 1.00 97.62 98 LYS A N 1
ATOM 775 C CA . LYS A 1 98 ? 3.728 0.918 -17.316 1.00 97.62 98 LYS A CA 1
ATOM 776 C C . LYS A 1 98 ? 4.368 -0.134 -18.232 1.00 97.62 98 LYS A C 1
ATOM 778 O O . LYS A 1 98 ? 3.727 -0.620 -19.163 1.00 97.62 98 LYS A O 1
ATOM 783 N N . GLU A 1 99 ? 5.651 -0.428 -18.000 1.00 98.00 99 GLU A N 1
ATOM 784 C CA . GLU A 1 99 ? 6.394 -1.407 -18.808 1.00 98.00 99 GLU A CA 1
ATOM 785 C C . GLU A 1 99 ? 5.800 -2.819 -18.614 1.00 98.00 99 GLU A C 1
ATOM 787 O O . GLU A 1 99 ? 5.278 -3.148 -17.548 1.00 98.00 99 GLU A O 1
ATOM 792 N N . SER A 1 100 ? 5.861 -3.657 -19.648 1.00 97.00 100 SER A N 1
ATOM 793 C CA . SER A 1 100 ? 5.486 -5.075 -19.548 1.00 97.00 100 SER A CA 1
ATOM 794 C C . SER A 1 100 ? 6.686 -5.877 -19.012 1.00 97.00 100 SER A C 1
ATOM 796 O O . SER A 1 100 ? 7.818 -5.554 -19.384 1.00 97.00 100 SER A O 1
ATOM 798 N N . PRO A 1 101 ? 6.494 -6.883 -18.134 1.00 97.19 101 PRO A N 1
ATOM 799 C CA . PRO A 1 101 ? 5.215 -7.486 -17.738 1.00 97.19 101 PRO A CA 1
ATOM 800 C C . PRO A 1 101 ? 4.525 -6.837 -16.525 1.00 97.19 101 PRO A C 1
ATOM 802 O O . PRO A 1 101 ? 3.475 -7.310 -16.093 1.00 97.19 101 PRO A O 1
ATOM 805 N N . PHE A 1 102 ? 5.087 -5.769 -15.944 1.00 98.12 102 PHE A N 1
ATOM 806 C CA . PHE A 1 102 ? 4.524 -5.126 -14.749 1.00 98.12 102 PHE A CA 1
ATOM 807 C C . PHE A 1 102 ? 3.068 -4.692 -14.952 1.00 98.12 102 PHE A C 1
ATOM 809 O O . PHE A 1 102 ? 2.240 -4.918 -14.073 1.00 98.12 102 PHE A O 1
ATOM 816 N N . LYS A 1 103 ? 2.743 -4.090 -16.101 1.00 98.00 103 LYS A N 1
ATOM 817 C CA . LYS A 1 103 ? 1.392 -3.586 -16.383 1.00 98.00 103 LYS A CA 1
ATOM 818 C C . LYS A 1 103 ? 0.327 -4.679 -16.253 1.00 98.00 103 LYS A C 1
ATOM 820 O O . LYS A 1 103 ? -0.722 -4.435 -15.660 1.00 98.00 103 LYS A O 1
ATOM 825 N N . GLU A 1 104 ? 0.583 -5.854 -16.818 1.00 98.19 104 GLU A N 1
ATOM 826 C CA . GLU A 1 104 ? -0.346 -6.984 -16.792 1.00 98.19 104 GLU A CA 1
ATOM 827 C C . GLU A 1 104 ? -0.524 -7.514 -15.364 1.00 98.19 104 GLU A C 1
ATOM 829 O O . GLU A 1 104 ? -1.652 -7.711 -14.905 1.00 98.19 104 GLU A O 1
ATOM 834 N N . TRP A 1 105 ? 0.583 -7.671 -14.634 1.00 98.00 105 TRP A N 1
ATOM 835 C CA . TRP A 1 105 ? 0.560 -8.149 -13.253 1.00 98.00 105 TRP A CA 1
ATOM 836 C C . TRP A 1 105 ? -0.089 -7.159 -12.286 1.00 98.00 105 TRP A C 1
ATOM 838 O O . TRP A 1 105 ? -0.886 -7.571 -11.448 1.00 98.00 105 TRP A O 1
ATOM 848 N N . SER A 1 106 ? 0.195 -5.861 -12.416 1.00 97.62 106 SER A N 1
ATOM 849 C CA . SER A 1 106 ? -0.428 -4.811 -11.602 1.00 97.62 106 SER A CA 1
ATOM 850 C C . SER A 1 106 ? -1.942 -4.799 -11.795 1.00 97.62 106 SER A C 1
ATOM 852 O O . SER A 1 106 ? -2.677 -4.836 -10.810 1.00 97.62 106 SER A O 1
ATOM 854 N N . ALA A 1 107 ? -2.427 -4.867 -13.039 1.00 97.31 107 ALA A N 1
ATOM 855 C CA . ALA A 1 107 ? -3.863 -4.930 -13.307 1.00 97.31 107 ALA A CA 1
ATOM 856 C C . ALA A 1 107 ? -4.527 -6.154 -12.650 1.00 97.31 107 ALA A C 1
ATOM 858 O O . ALA A 1 107 ? -5.556 -6.021 -11.988 1.00 97.31 107 ALA A O 1
ATOM 859 N N . ALA A 1 108 ? -3.922 -7.338 -12.787 1.00 96.75 108 ALA A N 1
ATOM 860 C CA . ALA A 1 108 ? -4.457 -8.565 -12.202 1.00 96.75 108 ALA A CA 1
ATOM 861 C C . ALA A 1 108 ? -4.457 -8.532 -10.661 1.00 96.75 108 ALA A C 1
ATOM 863 O O . ALA A 1 108 ? -5.463 -8.851 -10.022 1.00 96.75 108 ALA A O 1
ATOM 864 N N . LEU A 1 109 ? -3.346 -8.113 -10.051 1.00 96.50 109 LEU A N 1
ATOM 865 C CA . LEU A 1 109 ? -3.189 -8.128 -8.597 1.00 96.50 109 LEU A CA 1
ATOM 866 C C . LEU A 1 109 ? -4.017 -7.028 -7.922 1.00 96.50 109 LEU A C 1
ATOM 868 O O . LEU A 1 109 ? -4.704 -7.314 -6.945 1.00 96.50 109 LEU A O 1
ATOM 872 N N . ARG A 1 110 ? -4.067 -5.804 -8.467 1.00 96.12 110 ARG A N 1
ATOM 873 C CA . ARG A 1 110 ? -4.896 -4.712 -7.909 1.00 96.12 110 ARG A CA 1
ATOM 874 C C . ARG A 1 110 ? -6.397 -5.006 -7.949 1.00 96.12 110 ARG A C 1
ATOM 876 O O . ARG A 1 110 ? -7.146 -4.452 -7.147 1.00 96.12 110 ARG A O 1
ATOM 883 N N . ALA A 1 111 ? -6.848 -5.861 -8.866 1.00 96.00 111 ALA A N 1
ATOM 884 C CA . ALA A 1 111 ? -8.243 -6.286 -8.937 1.00 96.00 111 ALA A CA 1
ATOM 885 C C . ALA A 1 111 ? -8.609 -7.345 -7.881 1.00 96.00 111 ALA A C 1
ATOM 887 O O . ALA A 1 111 ? -9.794 -7.609 -7.672 1.00 96.00 111 ALA A O 1
ATOM 888 N N . THR A 1 112 ? -7.620 -7.951 -7.217 1.00 96.00 112 THR A N 1
ATOM 889 C CA . THR A 1 112 ? -7.836 -9.042 -6.264 1.00 96.00 112 THR A CA 1
ATOM 890 C C . THR A 1 112 ? -8.383 -8.501 -4.934 1.00 96.00 112 THR A C 1
ATOM 892 O O . THR A 1 112 ? -7.722 -7.685 -4.284 1.00 96.00 112 THR A O 1
ATOM 895 N N . PRO A 1 113 ? -9.576 -8.940 -4.484 1.00 95.00 113 PRO A N 1
ATOM 896 C CA . PRO A 1 113 ? -10.077 -8.604 -3.153 1.00 95.00 113 PRO A CA 1
ATOM 897 C C . PRO A 1 113 ? -9.105 -9.073 -2.066 1.00 95.00 113 PRO A C 1
ATOM 899 O O . PRO A 1 113 ? -8.617 -10.199 -2.122 1.00 95.00 113 PRO A O 1
ATOM 902 N N . GLY A 1 114 ? -8.829 -8.224 -1.076 1.00 94.00 114 GLY A N 1
ATOM 903 C CA . GLY A 1 114 ? -7.891 -8.548 0.003 1.00 94.00 114 GLY A CA 1
ATOM 904 C C . GLY A 1 114 ? -6.426 -8.670 -0.437 1.00 94.00 114 GLY A C 1
ATOM 905 O O . GLY A 1 114 ? -5.633 -9.270 0.280 1.00 94.00 114 GLY A O 1
ATOM 906 N N . ILE A 1 115 ? -6.025 -8.130 -1.597 1.00 94.69 115 ILE A N 1
ATOM 907 C CA . ILE A 1 115 ? -4.633 -8.227 -2.074 1.00 94.69 115 ILE A CA 1
ATOM 908 C C . ILE A 1 115 ? -3.597 -7.696 -1.069 1.00 94.69 115 ILE A C 1
ATOM 910 O O . ILE A 1 115 ? -2.479 -8.203 -0.995 1.00 94.69 115 ILE A O 1
ATOM 914 N N . LEU A 1 116 ? -3.955 -6.698 -0.262 1.00 92.19 116 LEU A N 1
ATOM 915 C CA . LEU A 1 116 ? -3.077 -6.139 0.765 1.00 92.19 116 LEU A CA 1
ATOM 916 C C . LEU A 1 116 ? -3.062 -6.968 2.060 1.00 92.19 116 LEU A C 1
ATOM 918 O O . LEU A 1 116 ? -2.219 -6.713 2.921 1.00 92.19 116 LEU A O 1
ATOM 922 N N . ASP A 1 117 ? -3.936 -7.972 2.183 1.00 90.25 117 ASP A N 1
ATOM 923 C CA . ASP A 1 117 ? -3.983 -8.895 3.322 1.00 90.25 117 ASP A CA 1
ATOM 924 C C . ASP A 1 117 ? -2.998 -10.068 3.183 1.00 90.25 117 ASP A C 1
ATOM 926 O O . ASP A 1 117 ? -2.809 -10.839 4.128 1.00 90.25 117 ASP A O 1
ATOM 930 N N . TYR A 1 118 ? -2.336 -10.217 2.033 1.00 87.44 118 TYR A N 1
ATOM 931 C CA . TYR A 1 118 ? -1.318 -11.249 1.861 1.00 87.44 118 TYR A CA 1
ATOM 932 C C . TYR A 1 118 ? -0.071 -10.927 2.690 1.00 87.44 118 TYR A C 1
ATOM 934 O O . TYR A 1 118 ? 0.476 -9.821 2.641 1.00 87.44 118 TYR A O 1
ATOM 942 N N . SER A 1 119 ? 0.373 -11.923 3.464 1.00 74.88 119 SER A N 1
ATOM 943 C CA . SER A 1 119 ? 1.589 -11.822 4.270 1.00 74.88 119 SER A CA 1
ATOM 944 C C . SER A 1 119 ? 2.800 -11.568 3.379 1.00 74.88 119 SER A C 1
ATOM 946 O O . SER A 1 119 ? 2.967 -12.193 2.333 1.00 74.88 119 SER A O 1
ATOM 948 N N . ARG A 1 120 ? 3.666 -10.665 3.837 1.00 73.44 120 ARG A N 1
ATOM 949 C CA . ARG A 1 120 ? 4.973 -10.383 3.233 1.00 73.44 120 ARG A CA 1
ATOM 950 C C . ARG A 1 120 ? 6.146 -10.920 4.052 1.00 73.44 120 ARG A C 1
ATOM 952 O O . ARG A 1 120 ? 7.275 -10.789 3.578 1.00 73.44 120 ARG A O 1
ATOM 959 N N . ALA A 1 121 ? 5.853 -11.523 5.206 1.00 67.50 121 ALA A N 1
ATOM 960 C CA . ALA A 1 121 ? 6.798 -12.337 5.955 1.00 67.50 121 ALA A CA 1
ATOM 961 C C . ALA A 1 121 ? 7.049 -13.635 5.180 1.00 67.50 121 ALA A C 1
ATOM 963 O O . ALA A 1 121 ? 6.082 -14.295 4.780 1.00 67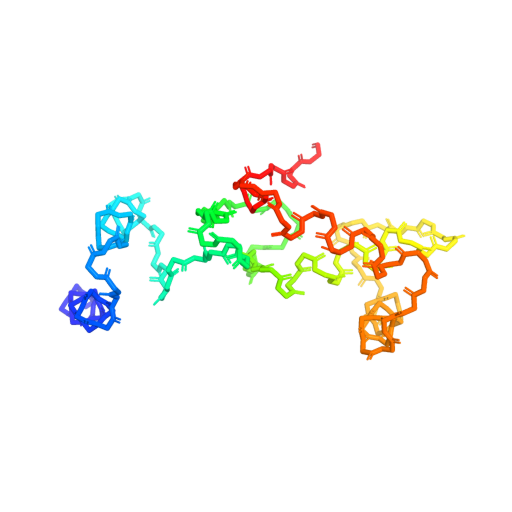.50 121 ALA A O 1
ATOM 964 N N . ALA A 1 122 ? 8.323 -13.927 4.919 1.00 61.56 122 ALA A N 1
ATOM 965 C CA . ALA A 1 122 ? 8.783 -15.132 4.231 1.00 61.56 122 ALA A CA 1
ATOM 966 C C . ALA A 1 122 ? 9.061 -16.272 5.220 1.00 61.56 122 ALA A C 1
ATOM 968 O O . ALA A 1 122 ? 9.488 -15.977 6.359 1.00 61.56 122 ALA A O 1
#

pLDDT: mean 91.42, std 6.77, range [61.56, 98.38]

Foldseek 3Di:
DVVVLVVLLVVLLVVADPVCNVVSVVCVVVVNSDSYQAAFPVRAGQAFPDAAPQDRPDGQDLVVVLLVLLLVPDPDDDDSNDDDPVSSVSSVVCSVVVPPPSVVVSNVLSNDHNSNVDYPYD

Sequence (122 aa):
PELATVIQFLKTWFETEHIDRGLLVKEWAKGNRVSAIQRTESGANAGGGNKTDRNPDYEHTLDTLDVEIAMATLPMDFNIYELPGSVYRRAKEIVKKKESPFKEWSAALRATPGILDYSRAA